Protein AF-A0A1M5P6B9-F1 (afdb_monomer)

Sequence (124 aa):
MSRRSRQPEIENPTVPSPAGRRPGKPADDACQLCAIPQALTFHHLIPRRVHDRRWFRDRYSLAEMRSRGLWLCRGCHDFLHDHYDEPTLARRLDTLDRLRAEPAIARHIEWASRQRRLPAQAGA

Organism: NCBI:txid490188

Solvent-accessible surface area (backbone atoms only — not comparable to full-atom values): 7536 Å² total; per-residue (Å²): 136,80,88,79,80,79,77,82,80,83,74,76,80,81,71,81,68,61,88,38,49,60,73,80,78,62,94,72,36,42,13,75,77,42,62,52,48,26,58,64,44,82,44,56,29,38,41,78,92,48,60,84,40,64,78,44,54,78,72,42,53,74,34,52,41,54,25,40,55,46,47,25,28,62,72,62,46,49,50,50,65,76,75,40,54,67,69,54,34,41,72,71,36,56,43,72,66,44,40,56,66,35,67,73,48,35,55,47,31,61,57,52,53,70,54,92,64,78,62,53,74,84,78,129

Structure (mmCIF, N/CA/C/O backbone):
data_AF-A0A1M5P6B9-F1
#
_entry.id   AF-A0A1M5P6B9-F1
#
loop_
_atom_site.group_PDB
_atom_site.id
_atom_site.type_symbol
_atom_site.label_atom_id
_atom_site.label_alt_id
_atom_site.label_comp_id
_atom_site.label_asym_id
_atom_site.label_entity_id
_atom_site.label_seq_id
_atom_site.pdbx_PDB_ins_code
_atom_site.Cartn_x
_atom_site.Cartn_y
_atom_site.Cartn_z
_atom_site.occupancy
_atom_site.B_iso_or_equiv
_atom_site.auth_seq_id
_atom_site.auth_comp_id
_atom_site.auth_asym_id
_atom_site.auth_atom_id
_atom_site.pdbx_PDB_model_num
ATOM 1 N N . MET A 1 1 ? -40.476 30.531 0.118 1.00 41.78 1 MET A N 1
ATOM 2 C CA . MET A 1 1 ? -40.258 29.071 0.194 1.00 41.78 1 MET A CA 1
ATOM 3 C C . MET A 1 1 ? -38.890 28.751 -0.399 1.00 41.78 1 MET A C 1
ATOM 5 O O . MET A 1 1 ? -38.548 29.315 -1.426 1.00 41.78 1 MET A O 1
ATOM 9 N N . SER A 1 2 ? -38.116 27.921 0.307 1.00 46.53 2 SER A N 1
ATOM 10 C CA . SER A 1 2 ? -36.825 27.306 -0.053 1.00 46.53 2 SER A CA 1
ATOM 11 C C . SER A 1 2 ? -35.652 28.201 -0.473 1.00 46.53 2 SER A C 1
ATOM 13 O O . SER A 1 2 ? -35.309 28.324 -1.646 1.00 46.53 2 SER A O 1
ATOM 15 N N . ARG A 1 3 ? -34.926 28.701 0.538 1.00 53.66 3 ARG 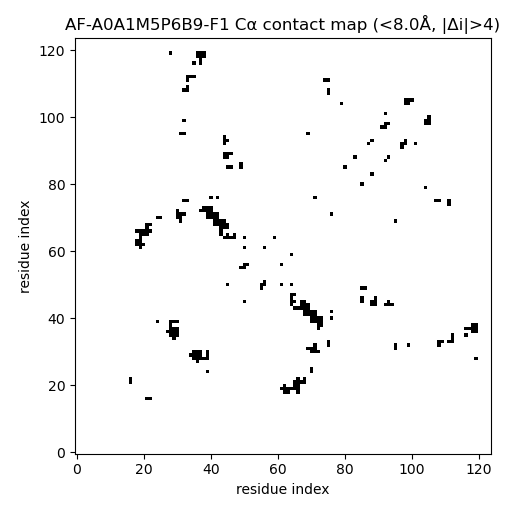A N 1
ATOM 16 C CA . ARG A 1 3 ? -33.492 29.006 0.417 1.00 53.66 3 ARG A CA 1
ATOM 17 C C . ARG A 1 3 ? -32.766 27.679 0.162 1.00 53.66 3 ARG A C 1
ATOM 19 O O . ARG A 1 3 ? -32.608 26.882 1.081 1.00 53.66 3 ARG A O 1
ATOM 26 N N . ARG A 1 4 ? -32.389 27.400 -1.088 1.00 53.50 4 ARG A N 1
ATOM 27 C CA . ARG A 1 4 ? -31.542 26.245 -1.422 1.00 53.50 4 ARG A CA 1
ATOM 28 C C . ARG A 1 4 ? -30.132 26.546 -0.919 1.00 53.50 4 ARG A C 1
ATOM 30 O O . ARG A 1 4 ? -29.391 27.292 -1.552 1.00 53.50 4 ARG A O 1
ATOM 37 N N . SER A 1 5 ? -29.799 26.002 0.245 1.00 50.69 5 SER A N 1
ATOM 38 C CA . SER A 1 5 ? -28.444 25.981 0.784 1.00 50.69 5 SER A CA 1
ATOM 39 C C . SER A 1 5 ? -27.524 25.289 -0.224 1.00 50.69 5 SER A C 1
ATOM 41 O O . SER A 1 5 ? -27.637 24.084 -0.440 1.00 50.69 5 SER A O 1
ATOM 43 N N . ARG A 1 6 ? -26.650 26.052 -0.8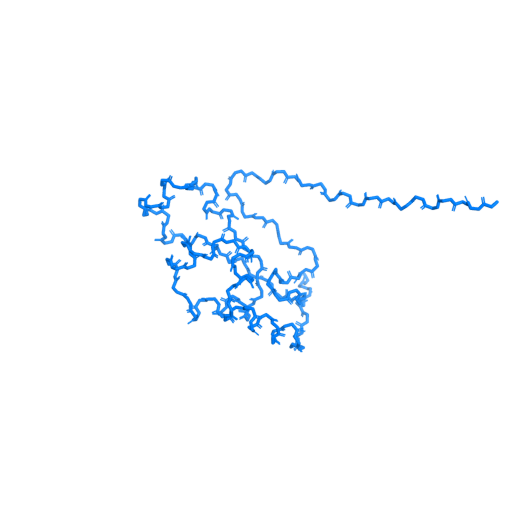89 1.00 55.91 6 ARG A N 1
ATOM 44 C CA . ARG A 1 6 ? -25.537 25.488 -1.661 1.00 55.91 6 ARG A CA 1
ATOM 45 C C . ARG A 1 6 ? -24.488 25.027 -0.658 1.00 55.91 6 ARG A C 1
ATOM 47 O O . ARG A 1 6 ? -23.947 25.852 0.073 1.00 55.91 6 ARG A O 1
ATOM 54 N N . GLN A 1 7 ? -24.243 23.725 -0.592 1.00 48.94 7 GLN A N 1
ATOM 55 C CA . GLN A 1 7 ? -23.053 23.213 0.077 1.00 48.94 7 GLN A CA 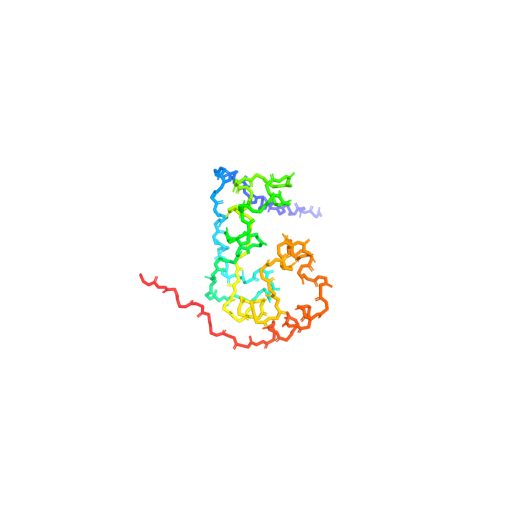1
ATOM 56 C C . GLN A 1 7 ? -21.832 23.571 -0.784 1.00 48.94 7 GLN A C 1
ATOM 58 O O . GLN A 1 7 ? -21.919 23.434 -2.005 1.00 48.94 7 GLN A O 1
ATOM 63 N N . PRO A 1 8 ? -20.725 24.053 -0.202 1.00 45.00 8 PRO A N 1
ATOM 64 C CA . PRO A 1 8 ? -19.481 24.200 -0.938 1.00 45.00 8 PRO A CA 1
ATOM 65 C C . PRO A 1 8 ? -18.855 22.817 -1.142 1.00 45.00 8 PRO A C 1
ATOM 67 O O . PRO A 1 8 ? -18.629 22.076 -0.185 1.00 45.00 8 PRO A O 1
ATOM 70 N N . GLU A 1 9 ? -18.601 22.468 -2.399 1.00 49.75 9 GLU A N 1
ATOM 71 C CA . GLU A 1 9 ? -17.807 21.304 -2.780 1.00 49.75 9 GLU A CA 1
ATOM 72 C C . GLU A 1 9 ? -16.365 21.543 -2.321 1.00 49.75 9 GLU A C 1
ATOM 74 O O . GLU A 1 9 ? -15.675 22.434 -2.814 1.00 49.75 9 GLU A O 1
ATOM 79 N N . ILE A 1 10 ? -15.917 20.779 -1.324 1.00 49.97 10 ILE A N 1
ATOM 80 C CA 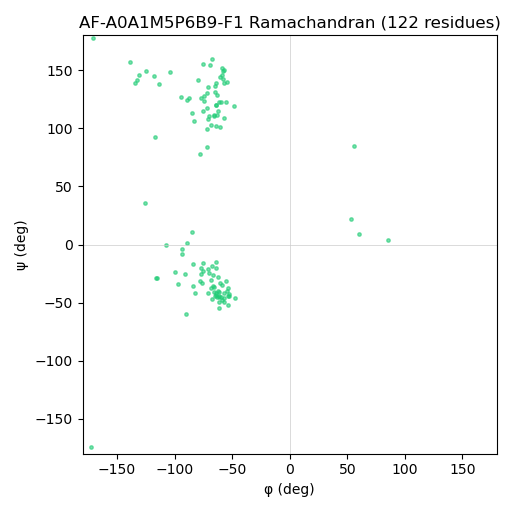. ILE A 1 10 ? -14.509 20.745 -0.931 1.00 49.97 10 ILE A CA 1
ATOM 81 C C . ILE A 1 10 ? -13.790 19.870 -1.964 1.00 49.97 10 ILE A C 1
ATOM 83 O O . ILE A 1 10 ? -13.528 18.691 -1.730 1.00 49.97 10 ILE A O 1
ATOM 87 N N . GLU A 1 11 ? -13.511 20.427 -3.141 1.00 48.00 11 GLU A N 1
ATOM 88 C CA . GLU A 1 11 ? -12.551 19.828 -4.064 1.00 48.00 11 GLU A CA 1
ATOM 89 C C . GLU A 1 11 ? -11.161 19.949 -3.433 1.00 48.00 11 GLU A C 1
ATOM 91 O O . GLU A 1 11 ? -10.553 21.018 -3.405 1.00 48.00 11 GLU A O 1
ATOM 96 N N . ASN A 1 12 ? -10.666 18.843 -2.873 1.00 47.44 12 ASN A N 1
ATOM 97 C CA . ASN A 1 12 ? -9.277 18.740 -2.442 1.00 47.44 12 ASN A CA 1
ATOM 98 C C . ASN A 1 12 ? -8.375 18.904 -3.677 1.00 47.44 12 ASN A C 1
ATOM 100 O O . ASN A 1 12 ? -8.403 18.035 -4.557 1.00 47.44 12 ASN A O 1
ATOM 104 N N . PRO A 1 13 ? -7.562 19.973 -3.774 1.00 43.69 13 PRO A N 1
ATOM 105 C CA . PRO A 1 13 ? -6.712 20.184 -4.931 1.00 43.69 13 PRO A CA 1
ATOM 106 C C . PRO A 1 13 ? -5.664 19.071 -4.976 1.00 43.69 13 PRO A C 1
ATOM 108 O O . PRO A 1 13 ? -4.761 18.999 -4.140 1.00 43.69 13 PRO A O 1
ATOM 111 N N . THR A 1 14 ? -5.783 18.179 -5.960 1.00 48.22 14 THR A N 1
ATOM 112 C CA . THR A 1 14 ? -4.759 17.172 -6.252 1.00 48.22 14 THR A CA 1
ATOM 113 C C . THR A 1 14 ? -3.574 17.889 -6.884 1.00 48.22 14 THR A C 1
ATOM 115 O O . THR A 1 14 ? -3.454 17.992 -8.102 1.00 48.22 14 THR A O 1
ATOM 118 N N . VAL A 1 15 ? -2.701 18.442 -6.045 1.00 43.91 15 VAL A N 1
ATOM 119 C CA . VAL A 1 15 ? -1.394 18.938 -6.482 1.00 43.91 15 VAL A CA 1
ATOM 120 C C . VAL A 1 15 ? -0.632 17.747 -7.078 1.00 43.91 15 VAL A C 1
ATOM 122 O O . VAL A 1 15 ? -0.459 16.742 -6.377 1.00 43.91 15 VAL A O 1
ATOM 125 N N . PRO A 1 16 ? -0.180 17.799 -8.346 1.00 48.22 16 PRO A N 1
ATOM 126 C CA . PRO A 1 16 ? 0.587 16.706 -8.923 1.00 48.22 16 PRO A CA 1
ATOM 127 C C . PRO A 1 16 ? 1.897 16.569 -8.142 1.00 48.22 16 PRO A C 1
ATOM 129 O O . PRO A 1 16 ? 2.758 17.449 -8.170 1.00 48.22 16 PRO A O 1
ATOM 132 N N . SER A 1 17 ? 2.036 15.469 -7.397 1.00 51.00 17 SER A N 1
ATOM 133 C CA . SER A 1 17 ? 3.293 15.141 -6.721 1.00 51.00 17 SER A CA 1
ATOM 134 C C . SER A 1 17 ? 4.422 15.065 -7.753 1.00 51.00 17 SER A C 1
ATOM 136 O O . SER A 1 17 ? 4.219 14.492 -8.827 1.00 51.00 17 SER A O 1
ATOM 1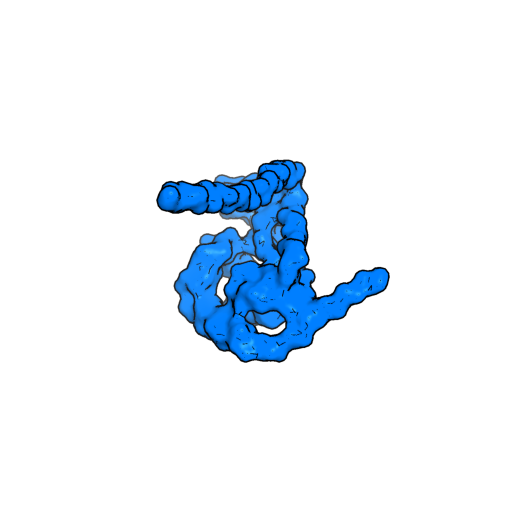38 N N . PRO A 1 18 ? 5.624 15.594 -7.452 1.00 57.66 18 PRO A N 1
ATOM 139 C CA . PRO A 1 18 ? 6.754 15.499 -8.366 1.00 57.66 18 PRO A CA 1
ATOM 140 C C . PRO A 1 18 ? 7.051 14.029 -8.678 1.00 57.66 18 PRO A C 1
ATOM 142 O O . PRO A 1 18 ? 6.936 13.162 -7.803 1.00 57.66 18 PRO A O 1
ATOM 145 N N . ALA A 1 19 ? 7.428 13.758 -9.929 1.00 65.69 19 ALA A N 1
ATOM 146 C CA . ALA A 1 19 ? 7.606 12.410 -10.455 1.00 65.69 19 ALA A CA 1
ATOM 147 C C . ALA A 1 19 ? 8.454 11.535 -9.512 1.00 65.69 19 ALA A C 1
ATOM 149 O O . ALA A 1 19 ? 9.610 11.832 -9.216 1.00 65.69 19 ALA A O 1
ATOM 150 N N . GLY A 1 20 ? 7.862 10.442 -9.024 1.00 69.94 20 GLY A N 1
ATOM 151 C CA . GLY A 1 20 ? 8.548 9.456 -8.188 1.00 69.94 20 GLY A CA 1
ATOM 152 C C . GLY A 1 20 ? 8.604 9.753 -6.689 1.00 69.94 20 GLY A C 1
ATOM 153 O O . GLY A 1 20 ? 9.202 8.960 -5.957 1.00 69.94 20 GLY A O 1
ATOM 154 N N . ARG A 1 21 ? 7.978 10.834 -6.200 1.00 82.62 21 ARG A N 1
ATOM 155 C CA . ARG A 1 21 ? 7.751 11.024 -4.758 1.00 82.62 21 ARG A CA 1
ATOM 156 C C . ARG A 1 21 ? 6.546 10.194 -4.306 1.00 82.62 21 ARG A C 1
ATOM 158 O O . ARG A 1 21 ? 5.551 10.092 -5.016 1.00 82.62 21 ARG A O 1
ATOM 165 N N . ARG A 1 22 ? 6.639 9.604 -3.111 1.00 88.00 22 ARG A N 1
ATOM 166 C CA . ARG A 1 22 ? 5.500 8.946 -2.452 1.00 88.00 22 ARG A CA 1
ATOM 167 C C . ARG A 1 22 ? 4.378 9.966 -2.205 1.00 88.00 22 ARG A C 1
ATOM 169 O O . ARG A 1 22 ? 4.703 11.108 -1.870 1.00 88.00 22 ARG A O 1
ATOM 176 N N . PRO A 1 23 ? 3.099 9.577 -2.324 1.00 88.44 23 PRO A N 1
ATOM 177 C CA . PRO A 1 23 ? 1.988 10.445 -1.951 1.00 88.44 23 PRO A CA 1
ATOM 178 C C . PRO A 1 23 ? 2.091 10.857 -0.477 1.00 88.44 23 PRO A C 1
ATOM 180 O O . PRO A 1 23 ? 2.603 10.099 0.353 1.00 88.44 23 PRO A O 1
ATOM 183 N N . GLY A 1 24 ? 1.595 12.052 -0.152 1.00 91.62 24 GLY A N 1
ATOM 184 C CA . GLY A 1 24 ? 1.494 12.520 1.231 1.00 91.62 24 GLY A CA 1
ATOM 185 C C . GLY A 1 24 ? 0.665 11.564 2.093 1.00 91.62 24 GLY A C 1
ATOM 186 O O . GLY A 1 24 ? -0.213 10.867 1.581 1.00 91.62 24 GLY A O 1
ATOM 187 N N . LYS A 1 25 ? 0.972 11.502 3.392 1.00 93.31 25 LYS A N 1
ATOM 188 C CA . LYS A 1 25 ? 0.175 10.736 4.360 1.00 93.31 25 LYS A CA 1
ATOM 189 C C . LYS A 1 25 ? -1.237 11.352 4.454 1.00 93.31 25 LYS A C 1
ATOM 191 O O . LYS A 1 25 ? -1.324 12.581 4.451 1.00 93.31 25 LYS A O 1
ATOM 196 N N . PRO A 1 26 ? -2.318 10.548 4.521 1.00 93.38 26 PRO A N 1
ATOM 197 C CA . PRO A 1 26 ? -3.672 11.049 4.755 1.00 93.38 26 PRO A CA 1
ATOM 198 C C . PRO A 1 26 ? -3.748 11.894 6.030 1.00 93.38 26 PRO A C 1
ATOM 200 O O . PRO A 1 26 ? -3.131 11.539 7.031 1.00 93.38 26 PRO A O 1
ATOM 203 N N . ALA A 1 27 ? -4.499 12.996 5.996 1.00 92.06 27 ALA A N 1
ATOM 204 C CA . ALA A 1 27 ? -4.608 13.927 7.124 1.00 92.06 27 ALA A CA 1
ATOM 205 C C . ALA A 1 27 ? -5.394 13.356 8.319 1.00 92.06 27 ALA A C 1
ATOM 207 O O . ALA A 1 27 ? -5.209 13.797 9.448 1.00 92.06 27 ALA A O 1
ATOM 208 N N . ASP A 1 28 ? -6.270 12.386 8.066 1.00 92.00 28 ASP A N 1
ATOM 209 C CA . ASP A 1 28 ? -7.087 11.690 9.063 1.00 92.00 28 ASP A CA 1
ATOM 210 C C . ASP A 1 28 ? -6.395 10.452 9.650 1.00 92.00 28 ASP A C 1
ATOM 212 O O . ASP A 1 28 ? -6.986 9.737 10.459 1.00 92.00 28 ASP A O 1
ATOM 216 N N . ASP A 1 29 ? -5.158 10.171 9.225 1.00 94.12 29 ASP A N 1
ATOM 217 C CA . ASP A 1 29 ? -4.407 8.975 9.595 1.00 94.12 29 ASP A CA 1
ATOM 218 C C . ASP A 1 29 ? -5.161 7.655 9.332 1.00 94.12 29 ASP A C 1
ATOM 220 O O . ASP A 1 29 ? -4.820 6.607 9.894 1.00 94.12 29 ASP A O 1
ATOM 224 N N . ALA A 1 30 ? -6.155 7.662 8.437 1.00 94.62 30 ALA A N 1
ATOM 225 C CA . ALA A 1 30 ? -6.933 6.480 8.106 1.00 94.62 30 ALA A CA 1
ATOM 226 C C . ALA A 1 30 ? -6.131 5.512 7.226 1.00 94.62 30 ALA A C 1
ATOM 228 O O . ALA A 1 30 ? -5.597 5.857 6.168 1.00 94.62 30 ALA A O 1
ATOM 229 N N . CYS A 1 31 ? -6.070 4.247 7.648 1.00 96.31 31 CYS A N 1
ATOM 230 C CA . CYS A 1 31 ? -5.478 3.181 6.843 1.00 96.31 31 CYS A CA 1
ATOM 231 C C . CYS A 1 31 ? -6.268 2.991 5.541 1.00 96.31 31 CYS A C 1
ATOM 233 O O . CYS A 1 31 ? -7.472 2.746 5.579 1.00 96.31 31 CYS A O 1
ATOM 235 N N . GLN A 1 32 ? -5.600 2.992 4.385 1.00 97.12 32 GLN A N 1
ATOM 236 C CA . GLN A 1 32 ? -6.295 2.884 3.094 1.00 97.12 32 GLN A CA 1
ATOM 237 C C . GLN A 1 32 ? -6.974 1.516 2.858 1.00 97.12 32 GLN A C 1
ATOM 239 O O . GLN A 1 32 ? -7.878 1.422 2.023 1.00 97.12 32 GLN A O 1
ATOM 244 N N . LEU A 1 33 ? -6.592 0.468 3.604 1.00 96.81 33 LEU A N 1
ATOM 245 C CA . LEU A 1 33 ? -7.258 -0.842 3.563 1.00 96.81 33 LEU A CA 1
ATOM 246 C C . LEU A 1 33 ? -8.407 -0.957 4.569 1.00 96.81 33 LEU A C 1
ATOM 248 O O . LEU A 1 33 ? -9.536 -1.190 4.153 1.00 96.81 33 LEU A O 1
ATOM 252 N N . CYS A 1 34 ? -8.141 -0.795 5.869 1.00 96.25 34 CYS A N 1
ATOM 253 C CA . CYS A 1 34 ? -9.151 -1.027 6.911 1.00 96.25 34 CYS A CA 1
ATOM 254 C C . CYS A 1 34 ? -9.933 0.217 7.353 1.00 96.25 34 CYS A C 1
ATOM 256 O O . CYS A 1 34 ? -10.825 0.087 8.184 1.00 96.25 34 CYS A O 1
ATOM 258 N N . ALA A 1 35 ? -9.600 1.398 6.826 1.00 94.88 35 ALA A N 1
ATOM 259 C CA . ALA A 1 35 ? -10.218 2.693 7.129 1.00 94.88 35 ALA A CA 1
ATOM 260 C C . ALA A 1 35 ? -10.139 3.150 8.600 1.00 94.88 35 ALA A C 1
ATOM 262 O O . ALA A 1 35 ? -10.749 4.150 8.960 1.00 94.88 35 ALA A O 1
ATOM 263 N N . ILE A 1 36 ? -9.370 2.463 9.453 1.00 93.69 36 ILE A N 1
ATOM 264 C CA . ILE A 1 36 ? -9.222 2.832 10.867 1.00 93.69 36 ILE A CA 1
ATOM 265 C C . ILE A 1 36 ? -8.064 3.823 11.054 1.00 93.69 36 ILE A C 1
ATOM 267 O O . ILE A 1 36 ? -6.933 3.466 10.684 1.00 93.69 36 ILE A O 1
ATOM 271 N N . PRO A 1 37 ? -8.316 5.005 11.659 1.00 93.25 37 PRO A N 1
ATOM 272 C CA . PRO A 1 37 ? -7.289 5.983 12.017 1.00 93.25 37 PRO A CA 1
ATOM 273 C C . PRO A 1 37 ? -6.265 5.432 13.009 1.00 93.25 37 PRO A C 1
ATOM 275 O O . PRO A 1 37 ? -6.637 4.974 14.090 1.00 93.25 37 PRO A O 1
ATOM 278 N N . GLN A 1 38 ? -4.980 5.452 12.646 1.00 92.19 38 GLN A N 1
ATOM 279 C CA . GLN A 1 38 ? -3.865 4.994 13.492 1.00 92.19 38 GLN A CA 1
ATOM 280 C C . GLN A 1 38 ? -2.501 5.311 12.858 1.00 92.19 38 GLN A C 1
ATOM 282 O O . GLN A 1 38 ? -2.406 5.917 11.798 1.00 92.19 38 GLN A O 1
ATOM 287 N N . ALA A 1 39 ? -1.409 4.848 13.474 1.00 93.81 39 ALA A N 1
ATOM 288 C CA . ALA A 1 39 ? -0.073 5.048 12.924 1.00 93.81 39 ALA A CA 1
ATOM 289 C C . ALA A 1 39 ? 0.073 4.314 11.579 1.00 93.81 39 ALA A C 1
ATOM 291 O O . ALA A 1 39 ? -0.080 3.089 11.504 1.00 93.81 39 ALA A O 1
ATOM 292 N N . LEU A 1 40 ? 0.371 5.073 10.521 1.00 95.62 40 LEU A N 1
ATOM 293 C CA . LEU A 1 40 ? 0.521 4.556 9.163 1.00 95.62 40 LEU A CA 1
ATOM 294 C C . LEU A 1 40 ? 1.987 4.456 8.756 1.00 95.62 40 LEU A C 1
ATOM 296 O O . LEU A 1 40 ? 2.827 5.276 9.120 1.00 95.62 40 LEU A O 1
ATOM 300 N N . THR A 1 41 ? 2.256 3.473 7.914 1.00 96.62 41 THR A N 1
ATOM 301 C CA . THR A 1 41 ? 3.523 3.242 7.229 1.00 96.62 41 THR A CA 1
ATOM 302 C C . THR A 1 41 ? 3.257 3.170 5.731 1.00 96.62 41 THR A C 1
ATOM 304 O O . THR A 1 41 ? 2.177 2.761 5.303 1.00 96.62 41 THR A O 1
ATOM 307 N N . PHE A 1 42 ? 4.228 3.581 4.919 1.00 96.88 42 PHE A N 1
ATOM 308 C CA . PHE A 1 42 ? 4.080 3.519 3.470 1.00 96.88 42 PHE A CA 1
ATOM 309 C C . PHE A 1 42 ? 4.472 2.135 2.939 1.00 96.88 42 PHE A C 1
ATOM 311 O O . PHE A 1 42 ? 5.648 1.763 2.967 1.00 96.88 42 PHE A O 1
ATOM 318 N N . HIS A 1 43 ? 3.494 1.399 2.423 1.00 96.56 43 HIS A N 1
ATOM 319 C CA . HIS A 1 43 ? 3.665 0.114 1.756 1.00 96.56 43 HIS A CA 1
ATOM 320 C C . HIS A 1 43 ? 3.781 0.323 0.240 1.00 96.56 43 HIS A C 1
ATOM 322 O O . HIS A 1 43 ? 2.928 0.971 -0.365 1.00 96.56 43 HIS A O 1
ATOM 328 N N . HIS A 1 44 ? 4.830 -0.212 -0.390 1.00 95.62 44 HIS A N 1
ATOM 329 C CA . HIS A 1 44 ? 5.005 -0.094 -1.843 1.00 95.62 44 HIS A CA 1
ATOM 330 C C . HIS A 1 44 ? 4.275 -1.245 -2.523 1.00 95.62 44 HIS A C 1
ATOM 332 O O . HIS A 1 44 ? 4.577 -2.400 -2.241 1.00 95.62 44 HIS A O 1
ATOM 338 N N . LEU A 1 45 ? 3.389 -0.935 -3.468 1.00 96.06 45 LEU A N 1
ATOM 339 C CA . LEU A 1 45 ? 2.698 -1.970 -4.243 1.00 96.06 45 LEU A CA 1
ATOM 340 C C . LEU A 1 45 ? 3.614 -2.590 -5.304 1.00 96.06 45 LEU A C 1
ATOM 342 O O . LEU A 1 45 ? 3.397 -3.720 -5.718 1.00 96.06 45 LEU A O 1
ATOM 346 N N . ILE A 1 46 ? 4.666 -1.873 -5.713 1.00 95.19 46 ILE A N 1
ATOM 347 C CA . ILE A 1 46 ? 5.756 -2.409 -6.534 1.00 95.19 46 ILE A CA 1
ATOM 348 C C . ILE A 1 46 ? 7.052 -2.312 -5.711 1.00 95.19 46 ILE A C 1
ATOM 350 O O . ILE A 1 46 ? 7.709 -1.264 -5.715 1.00 95.19 46 ILE A O 1
ATOM 354 N N . PRO A 1 47 ? 7.427 -3.366 -4.959 1.00 92.94 47 PRO A N 1
ATOM 355 C CA . PRO A 1 47 ? 8.588 -3.343 -4.076 1.00 92.94 47 PRO A CA 1
ATOM 356 C C . PRO A 1 47 ? 9.890 -3.046 -4.820 1.00 92.94 47 PRO A C 1
ATOM 358 O O . PRO A 1 47 ? 10.105 -3.487 -5.947 1.00 92.94 47 PRO A O 1
ATOM 361 N N . ARG A 1 48 ? 10.813 -2.330 -4.169 1.00 92.00 48 ARG A N 1
ATOM 362 C CA . ARG A 1 48 ? 12.095 -1.923 -4.781 1.00 92.00 48 ARG A CA 1
ATOM 363 C C . ARG A 1 48 ? 12.904 -3.101 -5.323 1.00 92.00 48 ARG A C 1
ATOM 365 O O . ARG A 1 48 ? 13.580 -2.959 -6.336 1.00 92.00 48 ARG A O 1
ATOM 372 N N . ARG A 1 49 ? 12.787 -4.269 -4.686 1.00 92.81 49 ARG A N 1
ATOM 373 C CA . ARG A 1 49 ? 13.478 -5.509 -5.066 1.00 92.81 49 ARG A CA 1
ATOM 374 C C . ARG A 1 49 ? 13.065 -6.059 -6.435 1.00 92.81 49 ARG A C 1
ATOM 376 O O . ARG A 1 49 ? 13.741 -6.937 -6.960 1.00 92.81 49 ARG A O 1
ATOM 383 N N . VAL A 1 50 ? 11.951 -5.592 -7.002 1.00 92.81 50 VAL A N 1
ATOM 384 C CA . VAL A 1 50 ? 11.484 -6.032 -8.325 1.00 92.81 50 VAL A CA 1
ATOM 385 C C . VAL A 1 50 ? 11.670 -4.978 -9.422 1.00 92.81 50 VAL A C 1
ATOM 387 O O . VAL A 1 50 ? 11.342 -5.257 -10.573 1.00 92.81 50 VAL A O 1
ATOM 390 N N . HIS A 1 51 ? 12.214 -3.794 -9.105 1.00 93.62 51 HIS A N 1
ATOM 391 C CA . HIS A 1 51 ? 12.348 -2.671 -10.053 1.00 93.62 51 HIS A CA 1
ATOM 392 C C . HIS A 1 51 ? 13.324 -2.955 -11.204 1.00 93.62 51 HIS A C 1
ATOM 394 O O . HIS A 1 51 ? 13.197 -2.377 -12.280 1.00 93.62 51 HIS A O 1
ATOM 400 N N . ASP A 1 52 ? 14.301 -3.835 -10.996 1.00 93.38 52 ASP A N 1
ATOM 401 C CA . ASP A 1 52 ? 15.301 -4.228 -11.993 1.00 93.38 52 ASP A CA 1
ATOM 402 C C . ASP A 1 52 ? 14.812 -5.334 -12.943 1.00 93.38 52 ASP A C 1
ATOM 404 O O . ASP A 1 52 ? 15.375 -5.538 -14.022 1.00 93.38 52 ASP A O 1
ATOM 408 N N . ARG A 1 53 ? 13.736 -6.037 -12.582 1.00 94.81 53 ARG A N 1
ATOM 409 C CA . ARG A 1 53 ? 13.201 -7.146 -13.368 1.00 94.81 53 ARG A CA 1
ATOM 410 C C . ARG A 1 53 ? 12.526 -6.621 -14.634 1.00 94.81 53 ARG A C 1
ATOM 412 O O . ARG A 1 53 ? 11.629 -5.778 -14.579 1.00 94.81 53 ARG A O 1
ATOM 419 N N . ARG A 1 54 ? 12.883 -7.211 -15.783 1.00 96.12 54 ARG A N 1
ATOM 420 C CA . ARG A 1 54 ? 12.388 -6.820 -17.119 1.00 96.12 54 ARG A CA 1
ATOM 421 C C . ARG A 1 54 ? 10.868 -6.643 -17.182 1.00 96.12 54 ARG A C 1
ATOM 423 O O . ARG A 1 54 ? 10.402 -5.622 -17.661 1.00 96.12 54 ARG A O 1
ATOM 430 N N . TRP A 1 55 ? 10.106 -7.588 -16.627 1.00 95.75 55 TRP A N 1
ATOM 431 C CA . TRP A 1 55 ? 8.637 -7.539 -16.645 1.00 95.75 55 TRP A CA 1
ATOM 432 C C . TRP A 1 55 ? 8.061 -6.224 -16.094 1.00 95.75 55 TRP A C 1
ATOM 434 O O . TRP A 1 55 ? 7.069 -5.744 -16.641 1.00 95.75 55 TRP A O 1
ATOM 444 N N . PHE A 1 56 ? 8.677 -5.661 -15.043 1.00 95.56 56 PHE A N 1
ATOM 445 C CA . PHE A 1 56 ? 8.242 -4.414 -14.410 1.00 95.56 56 PHE A CA 1
ATOM 446 C C . PHE A 1 56 ? 8.756 -3.187 -15.162 1.00 95.56 56 PHE A C 1
ATOM 448 O O . PHE A 1 56 ? 7.978 -2.267 -15.391 1.00 95.56 56 PHE A O 1
ATOM 455 N N . ARG A 1 57 ? 10.017 -3.194 -15.618 1.00 95.62 57 ARG A N 1
ATOM 456 C CA . ARG A 1 57 ? 10.577 -2.095 -16.431 1.00 95.62 57 ARG A CA 1
ATOM 457 C C . ARG A 1 57 ? 9.825 -1.883 -17.747 1.00 95.62 57 ARG A C 1
ATOM 459 O O . ARG A 1 57 ? 9.707 -0.751 -18.191 1.00 95.62 57 ARG A O 1
ATOM 466 N N . ASP A 1 58 ? 9.298 -2.958 -18.331 1.00 96.25 58 ASP A N 1
ATOM 467 C CA . ASP A 1 58 ? 8.513 -2.901 -19.570 1.00 96.25 58 ASP A CA 1
ATOM 468 C C . ASP A 1 58 ? 7.084 -2.355 -19.347 1.00 96.25 58 ASP A C 1
ATOM 470 O O . ASP A 1 58 ? 6.400 -2.028 -20.313 1.00 96.25 58 ASP A O 1
ATOM 474 N N . ARG A 1 59 ? 6.598 -2.302 -18.097 1.00 95.25 59 ARG A N 1
ATOM 475 C CA . ARG A 1 59 ? 5.200 -1.960 -17.757 1.00 95.25 59 ARG A CA 1
ATOM 476 C C . ARG A 1 59 ? 5.040 -0.668 -16.977 1.00 95.25 59 ARG A C 1
ATOM 478 O O . ARG A 1 59 ? 3.991 -0.045 -17.072 1.00 95.25 59 ARG A O 1
ATOM 485 N N . TYR A 1 60 ? 6.047 -0.293 -16.201 1.00 94.38 60 TYR A N 1
ATOM 486 C CA . TYR A 1 60 ? 5.977 0.832 -15.284 1.00 94.38 60 TYR A CA 1
ATOM 487 C C . TYR A 1 60 ? 7.212 1.703 -15.431 1.00 94.38 60 TYR A C 1
ATOM 489 O O . TYR A 1 60 ? 8.341 1.215 -15.541 1.00 94.38 60 TYR A O 1
ATOM 497 N N . SER A 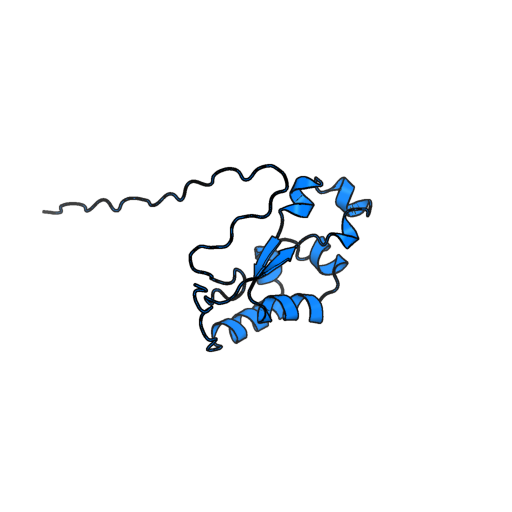1 61 ? 7.012 3.015 -15.341 1.00 94.62 61 SER A N 1
ATOM 498 C CA . SER A 1 61 ? 8.142 3.928 -15.185 1.00 94.62 61 SER A CA 1
ATOM 499 C C . SER A 1 61 ? 8.776 3.766 -13.798 1.00 94.62 61 SER A C 1
ATOM 501 O O . SER A 1 61 ? 8.114 3.406 -12.824 1.00 94.62 61 SER A O 1
ATOM 503 N N . LEU A 1 62 ? 10.063 4.097 -13.659 1.00 91.88 62 LEU A N 1
ATOM 504 C CA . LEU A 1 62 ? 10.721 4.099 -12.345 1.00 91.88 62 LEU A CA 1
ATOM 505 C C . LEU A 1 62 ? 10.036 5.054 -11.353 1.00 91.88 62 LEU A C 1
ATOM 507 O O . LEU A 1 62 ? 9.978 4.769 -10.158 1.00 91.88 62 LEU A O 1
ATOM 511 N N . ALA A 1 63 ? 9.519 6.182 -11.847 1.00 92.81 63 ALA A N 1
ATOM 512 C CA . ALA A 1 63 ? 8.752 7.125 -11.043 1.00 92.81 63 ALA A CA 1
ATOM 513 C C . ALA A 1 63 ? 7.485 6.462 -10.485 1.00 92.81 63 ALA A C 1
ATOM 515 O O . ALA A 1 63 ? 7.264 6.488 -9.277 1.00 92.81 63 ALA A O 1
ATOM 516 N N . GLU A 1 64 ? 6.711 5.800 -11.341 1.00 92.56 64 GLU A N 1
ATOM 517 C CA . GLU A 1 64 ? 5.496 5.083 -10.958 1.00 92.56 64 GLU A CA 1
ATOM 518 C C . GLU A 1 64 ? 5.779 3.951 -9.966 1.00 92.56 64 GLU A C 1
ATOM 520 O O . GLU A 1 64 ? 5.123 3.867 -8.933 1.00 92.56 64 GLU A O 1
ATOM 525 N N . MET A 1 65 ? 6.814 3.138 -10.197 1.00 94.12 65 MET A N 1
ATOM 526 C CA . MET A 1 65 ? 7.184 2.064 -9.265 1.00 94.12 65 MET A CA 1
ATOM 527 C C . MET A 1 65 ? 7.595 2.578 -7.876 1.00 94.12 65 MET A C 1
ATOM 529 O O . MET A 1 65 ? 7.467 1.866 -6.882 1.00 94.12 65 MET A O 1
ATOM 533 N N . ARG A 1 66 ? 8.117 3.806 -7.785 1.00 92.88 66 ARG A N 1
ATOM 534 C CA . ARG A 1 66 ? 8.532 4.425 -6.515 1.00 92.88 66 ARG A CA 1
ATOM 535 C C . ARG A 1 66 ? 7.384 5.094 -5.771 1.00 92.88 66 ARG A C 1
ATOM 537 O O . ARG A 1 66 ? 7.398 5.091 -4.539 1.00 92.88 66 ARG A O 1
ATOM 544 N N . SER A 1 67 ? 6.442 5.693 -6.496 1.00 92.88 67 SER A N 1
ATOM 545 C CA . SER A 1 67 ? 5.325 6.435 -5.910 1.00 92.88 67 SER A CA 1
ATOM 546 C C . SER A 1 67 ? 4.095 5.566 -5.660 1.00 92.88 67 SER A C 1
ATOM 548 O O . SER A 1 67 ? 3.314 5.884 -4.765 1.00 92.88 67 SER A O 1
ATOM 550 N N . ARG A 1 68 ? 3.923 4.463 -6.399 1.00 94.31 68 ARG A N 1
ATOM 551 C CA . ARG A 1 68 ? 2.778 3.564 -6.252 1.00 94.31 68 ARG A CA 1
ATOM 552 C C . ARG A 1 68 ? 2.861 2.785 -4.940 1.00 94.31 68 ARG A C 1
ATOM 554 O O . ARG A 1 68 ? 3.656 1.859 -4.766 1.00 94.31 68 ARG A O 1
ATOM 561 N N . GLY A 1 69 ? 1.996 3.160 -4.013 1.00 96.12 69 GLY A N 1
ATOM 562 C CA . GLY A 1 69 ? 1.927 2.575 -2.688 1.00 96.12 69 GLY A CA 1
ATOM 563 C C . GLY A 1 69 ? 0.708 3.057 -1.925 1.00 96.12 69 GLY A C 1
ATOM 564 O O . GLY A 1 69 ? -0.064 3.877 -2.422 1.00 96.12 69 GLY A O 1
ATOM 565 N N . LEU A 1 70 ? 0.555 2.532 -0.716 1.00 97.19 70 LEU A N 1
ATOM 566 C CA . LEU A 1 70 ? -0.542 2.842 0.187 1.00 97.19 70 LEU A CA 1
ATOM 567 C C . LEU A 1 70 ? -0.004 3.171 1.575 1.00 97.19 70 LEU A C 1
ATOM 569 O O . LEU A 1 70 ? 0.968 2.580 2.043 1.00 97.19 70 LEU A O 1
ATOM 573 N N . TRP A 1 71 ? -0.681 4.080 2.259 1.00 97.75 71 TRP A N 1
ATOM 574 C CA . TRP A 1 71 ? -0.519 4.316 3.680 1.00 97.75 71 TRP A CA 1
ATOM 575 C C . TRP A 1 71 ? -1.365 3.310 4.454 1.00 97.75 71 TRP A C 1
ATOM 577 O O . TRP A 1 71 ? -2.596 3.377 4.479 1.00 97.75 71 TRP A O 1
ATOM 587 N N . LEU A 1 72 ? -0.679 2.343 5.057 1.00 97.31 72 LEU A N 1
ATOM 588 C CA . LEU A 1 72 ? -1.282 1.225 5.766 1.00 97.31 72 LEU A CA 1
ATOM 589 C C . LEU A 1 72 ? -0.887 1.254 7.232 1.00 97.31 72 LEU A C 1
ATOM 591 O O . LEU A 1 72 ? 0.247 1.584 7.585 1.00 97.31 72 LEU A O 1
ATOM 595 N N . CYS A 1 73 ? -1.807 0.846 8.094 1.00 96.31 73 CYS A N 1
ATOM 596 C CA . CYS A 1 73 ? -1.441 0.544 9.463 1.00 96.31 73 CYS A CA 1
ATOM 597 C C . CYS A 1 73 ? -0.543 -0.688 9.531 1.00 96.31 73 CYS A C 1
ATOM 599 O O . CYS A 1 73 ? -0.566 -1.530 8.632 1.00 96.31 73 CYS A O 1
ATOM 601 N N . ARG A 1 74 ? 0.192 -0.829 10.636 1.00 95.56 74 ARG A N 1
ATOM 602 C CA . ARG A 1 74 ? 1.084 -1.973 10.855 1.00 95.56 74 ARG A CA 1
ATOM 603 C C . ARG A 1 74 ? 0.375 -3.321 10.678 1.00 95.56 74 ARG A C 1
ATOM 605 O O . ARG A 1 74 ? 0.878 -4.167 9.965 1.00 95.56 74 ARG A O 1
ATOM 612 N N . GLY A 1 75 ? -0.831 -3.488 11.226 1.00 95.75 75 GLY A N 1
ATOM 613 C CA . GLY A 1 75 ? -1.567 -4.755 11.109 1.00 95.75 75 GLY A CA 1
ATOM 614 C C . GLY A 1 75 ? -1.922 -5.144 9.669 1.00 95.75 75 GLY A C 1
ATOM 615 O O . GLY A 1 75 ? -1.801 -6.310 9.311 1.00 95.75 75 GLY A O 1
ATOM 616 N N . CYS A 1 76 ? -2.330 -4.182 8.835 1.00 97.31 76 CYS A N 1
ATOM 617 C CA . CYS A 1 76 ? -2.594 -4.454 7.421 1.00 97.31 76 CYS A CA 1
ATOM 618 C C . CYS A 1 76 ? -1.298 -4.592 6.614 1.00 97.31 76 CYS A C 1
ATOM 620 O O . CYS A 1 76 ? -1.262 -5.367 5.667 1.00 97.31 76 CYS A O 1
ATOM 622 N N . HIS A 1 77 ? -0.246 -3.854 6.978 1.00 97.75 77 HIS A N 1
ATOM 623 C CA . HIS A 1 77 ? 1.073 -3.973 6.361 1.00 97.75 77 HIS A CA 1
ATOM 624 C C . HIS A 1 77 ? 1.636 -5.384 6.564 1.00 97.75 77 HIS A C 1
ATOM 626 O O . HIS A 1 77 ? 1.961 -6.055 5.587 1.00 97.75 77 HIS A O 1
ATOM 632 N N . ASP A 1 78 ? 1.704 -5.825 7.820 1.00 97.25 78 ASP A N 1
ATOM 633 C CA . ASP A 1 78 ? 2.236 -7.129 8.214 1.00 97.25 78 ASP A CA 1
ATOM 634 C C . ASP A 1 78 ? 1.421 -8.242 7.538 1.00 97.25 78 ASP A C 1
ATOM 636 O O . ASP A 1 78 ? 1.990 -9.101 6.874 1.00 97.25 78 ASP A O 1
ATOM 640 N N . PHE A 1 79 ? 0.083 -8.143 7.544 1.00 97.88 79 PHE A N 1
ATOM 641 C CA . PHE A 1 79 ? -0.783 -9.114 6.869 1.00 97.88 79 PHE A CA 1
ATOM 642 C C . PHE A 1 79 ? -0.423 -9.332 5.391 1.00 97.88 79 PHE A C 1
ATOM 644 O O . PHE A 1 79 ? -0.372 -10.480 4.949 1.00 97.88 79 PHE A O 1
ATOM 651 N N . LEU A 1 80 ? -0.161 -8.261 4.628 1.00 97.62 80 LEU A N 1
ATOM 652 C CA . LEU A 1 80 ? 0.209 -8.391 3.215 1.00 97.62 80 LEU A CA 1
ATOM 653 C C . LEU A 1 80 ? 1.535 -9.133 3.036 1.00 97.62 80 LEU A C 1
ATOM 655 O O . LEU A 1 80 ? 1.622 -9.992 2.163 1.00 97.62 80 LEU A O 1
ATOM 659 N N . HIS A 1 81 ? 2.541 -8.816 3.851 1.00 96.12 81 HIS A N 1
ATOM 660 C CA . HIS A 1 81 ? 3.863 -9.436 3.751 1.00 96.12 81 HIS A CA 1
ATOM 661 C C . HIS A 1 81 ? 3.920 -10.854 4.329 1.00 96.12 81 HIS A C 1
ATOM 663 O O . HIS A 1 81 ? 4.735 -11.652 3.873 1.00 96.12 81 HIS A O 1
ATOM 669 N N . ASP A 1 82 ? 3.038 -11.184 5.271 1.00 97.12 82 ASP A N 1
ATOM 670 C CA . ASP A 1 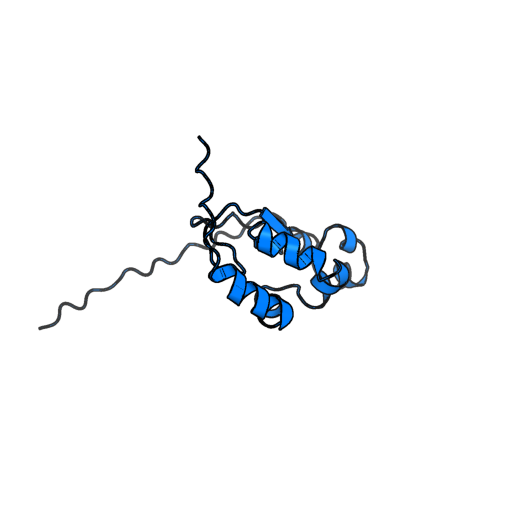82 ? 2.926 -12.529 5.838 1.00 97.12 82 ASP A CA 1
ATOM 671 C C . ASP A 1 82 ? 2.182 -13.493 4.898 1.00 97.12 82 ASP A C 1
ATOM 673 O O . ASP A 1 82 ? 2.460 -14.690 4.891 1.00 97.12 82 ASP A O 1
ATOM 677 N N . HIS A 1 83 ? 1.226 -12.990 4.105 1.00 96.88 83 HIS A N 1
ATOM 678 C CA . HIS A 1 83 ? 0.366 -13.826 3.253 1.00 96.88 83 HIS A CA 1
ATOM 679 C C . HIS A 1 83 ? 0.796 -13.875 1.785 1.00 96.88 83 HIS A C 1
ATOM 681 O O . HIS A 1 83 ? 0.454 -14.831 1.087 1.00 96.88 83 HIS A O 1
ATOM 687 N N . TYR A 1 84 ? 1.521 -12.866 1.297 1.00 96.50 84 TYR A N 1
ATOM 688 C CA . TYR A 1 84 ? 1.899 -12.763 -0.110 1.00 96.50 84 TYR A CA 1
ATOM 689 C C . TYR A 1 84 ? 3.369 -12.402 -0.268 1.00 96.50 84 TYR A C 1
ATOM 691 O O . TYR A 1 84 ? 3.899 -11.518 0.404 1.00 96.50 84 TYR A O 1
ATOM 699 N N . ASP A 1 85 ? 4.022 -13.037 -1.238 1.00 95.12 85 ASP A N 1
ATOM 700 C CA . ASP A 1 85 ? 5.366 -12.643 -1.627 1.00 95.12 85 ASP A CA 1
ATOM 701 C C . ASP A 1 85 ? 5.358 -11.350 -2.468 1.00 95.12 85 ASP A C 1
ATOM 703 O O . ASP A 1 85 ? 4.381 -10.988 -3.136 1.00 95.12 85 ASP A O 1
ATOM 707 N N . GLU A 1 86 ? 6.482 -10.628 -2.443 1.00 94.19 86 GLU A N 1
ATOM 708 C CA . GLU A 1 86 ? 6.636 -9.355 -3.160 1.00 94.19 86 GLU A CA 1
ATOM 709 C C . GLU A 1 86 ? 6.281 -9.448 -4.660 1.00 94.19 86 GLU A C 1
ATOM 711 O O . GLU A 1 86 ? 5.612 -8.542 -5.168 1.00 94.19 86 GLU A O 1
ATOM 716 N N . PRO A 1 87 ? 6.687 -10.500 -5.410 1.00 93.19 87 PRO A N 1
ATOM 717 C CA . PRO A 1 87 ? 6.325 -10.621 -6.817 1.00 93.19 87 PRO A CA 1
ATOM 718 C C . PRO A 1 87 ? 4.828 -10.843 -7.046 1.00 93.19 87 PRO A C 1
ATOM 720 O O . PRO A 1 87 ? 4.315 -10.336 -8.046 1.00 93.19 87 PRO A O 1
ATOM 723 N N . THR A 1 88 ? 4.128 -11.584 -6.178 1.00 94.50 88 THR A N 1
ATOM 724 C CA . THR A 1 88 ? 2.674 -11.772 -6.300 1.00 94.50 88 THR A CA 1
ATOM 725 C C . THR A 1 88 ? 1.943 -10.467 -6.051 1.00 94.50 88 THR A C 1
ATOM 727 O O . THR A 1 88 ? 1.115 -10.089 -6.886 1.00 94.50 88 THR A O 1
ATOM 730 N N . LEU A 1 89 ? 2.300 -9.742 -4.983 1.00 95.12 89 LEU A N 1
ATOM 731 C CA . LEU A 1 89 ? 1.732 -8.422 -4.700 1.00 95.12 89 LEU A CA 1
ATOM 732 C C . LEU A 1 89 ? 1.887 -7.498 -5.908 1.00 95.12 89 LEU A C 1
ATOM 734 O O . LEU A 1 89 ? 0.902 -7.002 -6.447 1.00 95.12 89 LEU A O 1
ATOM 738 N N . ALA A 1 90 ? 3.107 -7.376 -6.424 1.00 94.81 90 ALA A N 1
ATOM 739 C CA . ALA A 1 90 ? 3.405 -6.440 -7.499 1.00 94.81 90 ALA A CA 1
ATOM 740 C C . ALA A 1 90 ? 2.821 -6.824 -8.869 1.00 94.81 90 ALA A C 1
ATOM 742 O O . ALA A 1 90 ? 2.706 -5.970 -9.743 1.00 94.81 90 ALA A O 1
ATOM 743 N N . ARG A 1 91 ? 2.483 -8.100 -9.100 1.00 95.62 91 ARG A N 1
ATOM 744 C CA . ARG A 1 91 ? 1.921 -8.561 -10.385 1.00 95.62 91 ARG A CA 1
ATOM 745 C C . ARG A 1 91 ? 0.406 -8.652 -10.396 1.00 95.62 91 ARG A C 1
ATOM 747 O O . ARG A 1 91 ? -0.194 -8.505 -11.458 1.00 95.62 91 ARG A O 1
ATOM 754 N N . ARG A 1 92 ? -0.198 -9.012 -9.264 1.00 95.69 92 ARG A N 1
ATOM 755 C CA . ARG A 1 92 ? -1.625 -9.358 -9.187 1.00 95.69 92 ARG A CA 1
ATOM 756 C C . ARG A 1 92 ? -2.421 -8.393 -8.325 1.00 95.69 92 ARG A C 1
ATOM 758 O O . ARG A 1 92 ? -3.601 -8.201 -8.611 1.00 95.69 92 ARG A O 1
ATOM 765 N N . LEU A 1 93 ? -1.779 -7.791 -7.327 1.00 96.38 93 LEU A N 1
ATOM 766 C CA . LEU A 1 93 ? -2.399 -7.001 -6.265 1.00 96.38 93 LEU A CA 1
ATOM 767 C C . LEU A 1 93 ? -1.776 -5.594 -6.174 1.00 96.38 93 LEU A C 1
ATOM 769 O O . LEU A 1 93 ? -1.621 -5.032 -5.094 1.00 96.38 93 LEU A O 1
ATOM 773 N N . ASP A 1 94 ? -1.415 -5.014 -7.320 1.00 95.44 94 ASP A N 1
ATOM 774 C CA . ASP A 1 94 ? -0.664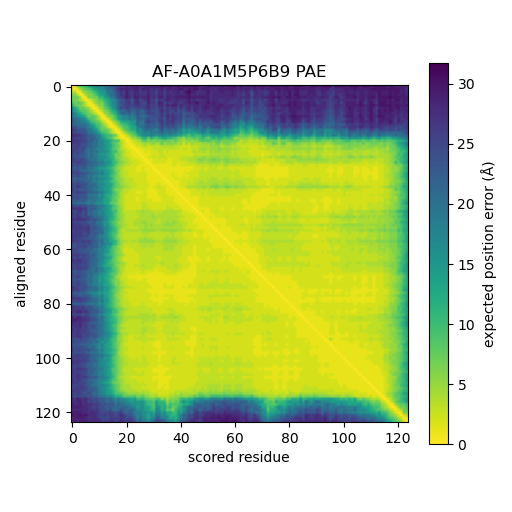 -3.757 -7.420 1.00 95.44 94 ASP A CA 1
ATOM 775 C C . ASP A 1 94 ? -1.543 -2.496 -7.349 1.00 95.44 94 ASP A C 1
ATOM 777 O O . ASP A 1 94 ? -1.068 -1.389 -7.611 1.00 95.44 94 ASP A O 1
ATOM 781 N N . THR A 1 95 ? -2.821 -2.638 -6.988 1.00 95.94 95 THR A N 1
ATOM 782 C CA . THR A 1 95 ? -3.763 -1.530 -6.782 1.00 95.94 95 THR A CA 1
ATOM 783 C C . THR A 1 95 ? -4.630 -1.767 -5.550 1.00 95.94 95 THR A C 1
ATOM 785 O O . THR A 1 95 ? -4.851 -2.906 -5.136 1.00 95.94 95 THR A O 1
ATOM 788 N N . LEU A 1 96 ? -5.169 -0.685 -4.978 1.00 96.69 96 LEU A N 1
ATOM 789 C CA . LEU A 1 96 ? -6.091 -0.767 -3.842 1.00 96.69 96 LEU A CA 1
ATOM 790 C C .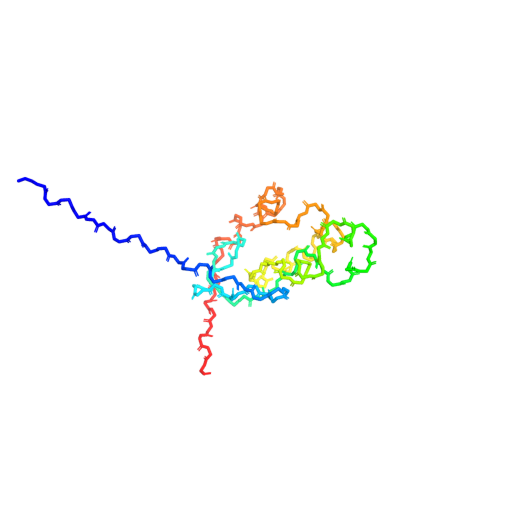 LEU A 1 96 ? -7.325 -1.623 -4.161 1.00 96.69 96 LEU A C 1
ATOM 792 O O . LEU A 1 96 ? -7.728 -2.441 -3.338 1.00 96.69 96 LEU A O 1
ATOM 796 N N . ASP A 1 97 ? -7.892 -1.472 -5.357 1.00 97.12 97 ASP A N 1
ATOM 797 C CA . ASP A 1 97 ? -9.078 -2.228 -5.769 1.00 97.12 97 ASP A CA 1
ATOM 798 C C . ASP A 1 97 ? -8.785 -3.725 -5.886 1.00 97.12 97 ASP A C 1
ATOM 800 O O . ASP A 1 97 ? -9.571 -4.543 -5.415 1.00 97.12 97 ASP A O 1
ATOM 804 N N . ARG A 1 98 ? -7.618 -4.096 -6.435 1.00 97.69 98 ARG A N 1
ATOM 805 C CA . ARG A 1 98 ? -7.183 -5.500 -6.511 1.00 97.69 98 ARG A CA 1
ATOM 806 C C . ARG A 1 98 ? -6.966 -6.095 -5.122 1.00 97.69 98 ARG A C 1
ATOM 808 O O . ARG A 1 98 ? -7.394 -7.216 -4.879 1.00 97.69 98 ARG A O 1
ATOM 815 N N . LEU A 1 99 ? -6.360 -5.338 -4.203 1.00 97.94 99 LEU A N 1
ATOM 816 C CA . LEU A 1 99 ? -6.214 -5.763 -2.808 1.00 97.94 99 LEU A CA 1
ATOM 817 C C . LEU A 1 99 ? -7.578 -5.972 -2.141 1.00 97.94 99 LEU A C 1
ATOM 819 O O . LEU A 1 99 ? -7.776 -6.971 -1.466 1.00 97.94 99 LEU A O 1
ATOM 823 N N . ARG A 1 100 ? -8.538 -5.063 -2.339 1.00 96.94 100 ARG A N 1
ATOM 824 C CA . ARG A 1 100 ? -9.887 -5.185 -1.759 1.00 96.94 100 ARG A CA 1
ATOM 825 C C . ARG A 1 100 ? -10.702 -6.330 -2.360 1.00 96.94 100 ARG A C 1
ATOM 827 O O . ARG A 1 100 ? -11.537 -6.891 -1.660 1.00 96.94 100 ARG A O 1
ATOM 834 N N . ALA A 1 101 ? -10.472 -6.662 -3.628 1.00 97.50 101 ALA A N 1
ATOM 835 C CA . ALA A 1 101 ? -11.153 -7.755 -4.316 1.00 97.50 101 ALA A CA 1
ATOM 836 C C . ALA A 1 101 ? -10.609 -9.147 -3.943 1.00 97.50 101 ALA A C 1
ATOM 838 O O . ALA A 1 101 ? -11.305 -10.140 -4.139 1.00 97.50 101 ALA A O 1
ATOM 839 N N . GLU A 1 102 ? -9.389 -9.236 -3.409 1.00 98.06 102 GLU A N 1
ATOM 840 C CA . GLU A 1 102 ? -8.773 -10.502 -3.010 1.00 98.06 102 GLU A CA 1
ATOM 841 C C . GLU A 1 102 ? -9.448 -11.069 -1.743 1.00 98.06 102 GLU A C 1
ATOM 843 O O . GLU A 1 102 ? -9.373 -10.439 -0.680 1.00 98.06 102 GLU A O 1
ATOM 848 N N . PRO A 1 103 ? -10.080 -12.260 -1.798 1.00 98.00 103 PRO A N 1
ATOM 849 C CA . PRO A 1 103 ? -10.916 -12.769 -0.709 1.00 98.00 103 PRO A CA 1
ATOM 850 C C . PRO A 1 103 ? -10.235 -12.830 0.663 1.00 98.00 103 PRO A C 1
ATOM 852 O O . PRO A 1 103 ? -10.854 -12.507 1.681 1.00 98.00 103 PRO A O 1
ATOM 855 N N . ALA A 1 104 ? -8.960 -13.224 0.720 1.00 97.50 104 ALA A N 1
ATOM 856 C CA . ALA A 1 104 ? -8.236 -13.286 1.988 1.00 97.50 104 ALA A CA 1
ATOM 857 C C . ALA A 1 104 ? -7.981 -11.887 2.579 1.00 97.50 104 ALA A C 1
ATOM 859 O O . ALA A 1 104 ? -8.113 -11.700 3.790 1.00 97.50 104 ALA A O 1
ATOM 860 N N . ILE A 1 105 ? -7.689 -10.892 1.734 1.00 98.00 105 ILE A N 1
ATOM 861 C CA . ILE A 1 105 ? -7.508 -9.500 2.165 1.00 98.00 105 ILE A CA 1
ATOM 862 C C . ILE A 1 105 ? -8.851 -8.888 2.574 1.00 98.00 105 ILE A C 1
ATOM 864 O O . ILE A 1 105 ? -8.924 -8.237 3.614 1.00 98.00 105 ILE A O 1
ATOM 868 N N . ALA A 1 106 ? -9.929 -9.139 1.827 1.00 98.00 106 ALA A N 1
ATOM 869 C CA . ALA A 1 106 ? -11.269 -8.655 2.159 1.00 98.00 106 ALA A CA 1
ATOM 870 C C . ALA A 1 106 ? -11.723 -9.126 3.554 1.00 98.00 106 ALA A C 1
ATOM 872 O O . ALA A 1 106 ? -12.155 -8.316 4.377 1.00 98.00 106 ALA A O 1
ATOM 873 N N . ARG A 1 107 ? -11.532 -10.417 3.864 1.00 98.00 107 ARG A N 1
ATOM 874 C CA . ARG A 1 107 ? -11.814 -10.978 5.198 1.00 98.00 107 ARG A CA 1
ATOM 875 C C . ARG A 1 107 ? -10.966 -10.330 6.290 1.00 98.00 107 ARG A C 1
ATOM 877 O O . ARG A 1 107 ? -11.469 -10.049 7.379 1.00 98.00 107 ARG A O 1
ATOM 884 N N . HIS A 1 108 ? -9.688 -10.073 6.008 1.00 97.50 108 HIS A N 1
ATOM 885 C CA . HIS A 1 108 ? -8.823 -9.359 6.942 1.00 97.50 108 HIS A CA 1
ATOM 886 C C . HIS A 1 108 ? -9.318 -7.932 7.192 1.00 97.50 108 HIS A C 1
ATOM 888 O O . HIS A 1 108 ? -9.384 -7.520 8.345 1.00 97.50 108 HIS A O 1
ATOM 894 N N . ILE A 1 109 ? -9.693 -7.188 6.146 1.00 97.19 109 ILE A N 1
ATOM 895 C CA . ILE A 1 109 ? -10.228 -5.822 6.253 1.00 97.19 109 ILE A CA 1
ATOM 896 C C . ILE A 1 109 ? -11.486 -5.803 7.122 1.00 97.19 109 ILE A C 1
ATOM 898 O O . ILE A 1 109 ? -11.584 -4.985 8.040 1.00 97.19 109 ILE A O 1
ATOM 902 N N . GLU A 1 110 ? -12.419 -6.723 6.875 1.00 97.12 110 GLU A N 1
ATOM 903 C CA . GLU A 1 110 ? -13.655 -6.845 7.648 1.00 97.12 110 GLU A CA 1
ATOM 904 C C . GLU A 1 110 ? -13.359 -7.040 9.141 1.00 97.12 110 GLU A C 1
ATOM 906 O O . GLU A 1 110 ? -13.878 -6.308 9.984 1.00 97.12 110 GLU A O 1
ATOM 911 N N . TRP A 1 111 ? -12.468 -7.973 9.480 1.00 96.62 111 TRP A N 1
ATOM 912 C CA . TRP A 1 111 ? -12.051 -8.191 10.862 1.00 96.62 111 TRP A CA 1
ATOM 913 C C . TRP A 1 111 ? -11.290 -6.988 11.445 1.00 96.62 111 TRP A C 1
ATOM 915 O O . TRP A 1 111 ? -11.565 -6.569 12.574 1.00 96.62 111 TRP A O 1
ATOM 925 N N . ALA A 1 112 ? -10.353 -6.416 10.685 1.00 94.94 112 ALA A N 1
ATOM 926 C CA . ALA A 1 112 ? -9.465 -5.340 11.117 1.00 94.94 112 ALA A CA 1
ATOM 927 C C . ALA A 1 112 ? -10.230 -4.045 11.409 1.00 94.94 112 ALA A C 1
ATOM 929 O O . ALA A 1 112 ? -9.894 -3.355 12.371 1.00 94.94 112 ALA A O 1
ATOM 930 N N . SER A 1 113 ? -11.271 -3.749 10.624 1.00 93.94 113 SER A N 1
ATOM 931 C CA . SER A 1 113 ? -12.144 -2.581 10.811 1.00 93.94 113 SER A CA 1
ATOM 932 C C . SER A 1 113 ? -12.937 -2.608 12.124 1.00 93.94 113 SER A C 1
ATOM 934 O O . SER A 1 113 ? -13.371 -1.573 12.617 1.00 93.94 113 SER A O 1
ATOM 936 N N . ARG A 1 114 ? -13.094 -3.786 12.738 1.00 92.50 114 ARG A N 1
ATOM 937 C CA . ARG A 1 114 ? -13.792 -3.954 14.024 1.00 92.50 114 ARG A CA 1
ATOM 938 C C . ARG A 1 114 ? -12.848 -3.905 15.224 1.00 92.50 114 ARG A C 1
ATOM 940 O O . ARG A 1 114 ? -13.308 -3.898 16.365 1.00 92.50 114 ARG A O 1
ATOM 947 N N . GLN A 1 115 ? -11.536 -3.897 14.991 1.00 87.12 115 GLN A N 1
ATOM 948 C CA . GLN A 1 115 ? -10.561 -3.878 16.074 1.00 87.12 115 GLN A CA 1
ATOM 949 C C . GLN A 1 115 ? -10.465 -2.472 16.661 1.00 87.12 115 GLN A C 1
ATOM 951 O O . GLN A 1 115 ? -10.168 -1.511 15.951 1.00 87.12 115 GLN A O 1
ATOM 956 N N . ARG A 1 116 ? -10.647 -2.356 17.980 1.00 77.38 116 ARG A N 1
ATOM 957 C CA . ARG A 1 116 ? -10.298 -1.124 18.694 1.00 77.38 116 ARG A CA 1
ATOM 958 C C . ARG A 1 116 ? -8.781 -1.015 18.718 1.00 77.38 116 ARG A C 1
ATOM 960 O O . ARG A 1 116 ? -8.110 -1.808 19.374 1.00 77.38 116 ARG A O 1
ATOM 967 N N . ARG A 1 117 ? -8.243 -0.047 17.988 1.00 76.06 117 ARG A N 1
ATOM 968 C CA . ARG A 1 117 ? -6.820 0.291 18.018 1.00 76.06 117 ARG A CA 1
ATOM 969 C C . ARG A 1 117 ? -6.683 1.682 18.616 1.00 76.06 117 ARG A C 1
ATOM 971 O O . ARG A 1 117 ? -7.512 2.548 18.353 1.00 76.06 117 ARG A O 1
ATOM 978 N N . LEU A 1 118 ? -5.685 1.861 19.478 1.00 62.09 118 LEU A N 1
ATOM 979 C CA . LEU A 1 118 ? -5.409 3.170 20.055 1.00 62.09 118 LEU A CA 1
ATOM 980 C C . LEU A 1 118 ? -4.979 4.119 18.925 1.00 62.09 118 LEU A C 1
ATOM 982 O O . LEU A 1 118 ? -4.204 3.696 18.057 1.00 62.09 118 LEU A O 1
ATOM 986 N N . PRO A 1 119 ? -5.486 5.362 18.901 1.00 59.62 119 PRO A N 1
ATOM 987 C CA . PRO A 1 119 ? -5.094 6.331 17.889 1.00 59.62 119 PRO A CA 1
ATOM 988 C C . PRO A 1 119 ? -3.584 6.575 17.945 1.00 59.62 119 PRO A C 1
ATOM 990 O O . PRO A 1 119 ? -2.952 6.441 18.998 1.00 59.62 119 PRO A O 1
ATOM 993 N N . ALA A 1 120 ? -3.001 6.931 16.796 1.00 57.50 120 ALA A N 1
ATOM 994 C CA . ALA A 1 120 ? -1.628 7.412 16.765 1.00 57.50 120 ALA A CA 1
ATOM 995 C C . ALA A 1 120 ? -1.526 8.602 17.716 1.00 57.50 120 ALA A C 1
ATOM 997 O O . ALA A 1 120 ? -2.269 9.572 17.590 1.00 57.50 120 ALA A O 1
ATOM 998 N N . GLN A 1 121 ? -0.629 8.511 18.687 1.00 53.78 121 GLN A N 1
ATOM 999 C CA . GLN A 1 121 ? -0.357 9.622 19.583 1.00 53.78 121 GLN A CA 1
ATOM 1000 C C . GLN A 1 121 ? 0.219 10.738 18.709 1.00 53.78 121 GLN A C 1
ATOM 1002 O O . GLN A 1 121 ? 1.219 10.505 18.024 1.00 53.78 121 GLN A O 1
ATOM 1007 N N . ALA A 1 122 ? -0.437 11.900 18.671 1.00 47.97 122 ALA A N 1
ATOM 1008 C CA . ALA A 1 122 ? 0.098 13.079 18.005 1.00 47.97 122 ALA A CA 1
ATOM 1009 C C . ALA A 1 122 ? 1.415 13.432 18.709 1.00 47.97 122 ALA A C 1
ATOM 1011 O O . ALA A 1 122 ? 1.414 13.907 19.843 1.00 47.97 122 ALA A O 1
ATOM 1012 N N . GLY A 1 123 ? 2.534 13.061 18.088 1.00 46.50 123 GLY A N 1
ATOM 1013 C CA . GLY A 1 123 ? 3.864 13.354 18.601 1.00 46.50 123 GLY A CA 1
ATOM 1014 C C . GLY A 1 123 ? 4.098 14.861 18.601 1.00 46.50 123 GLY A C 1
ATOM 1015 O O . GLY A 1 123 ? 3.796 15.517 17.604 1.00 46.50 123 GLY A O 1
ATOM 1016 N N . ALA A 1 124 ? 4.581 15.344 19.746 1.00 33.66 124 ALA A N 1
ATOM 1017 C CA . ALA A 1 124 ? 5.011 16.705 20.054 1.00 33.66 124 ALA A CA 1
ATOM 1018 C C . ALA A 1 124 ? 6.073 17.269 19.097 1.00 33.66 124 ALA A C 1
ATOM 1020 O O . ALA A 1 124 ? 6.830 16.464 18.505 1.00 33.66 124 ALA A O 1
#

Foldseek 3Di:
DDPPDDDDPPPPPPDPDPQQDADDQDPQCAWLQQRDAAQWDKAQLQDPVCCPPPVDVVPDDNSCSRHQTTTHDPQLRVVPVVPDDNVCSNPQVSDSVSQCPPVVSVVVSVVVNPDDDDHYDPDD

pLDDT: mean 85.19, std 18.59, range [33.66, 98.06]

Secondary structure (DSSP, 8-state):
----------------PPTTPPPPPPTT-B-TTT--BS-EEEEESS-GGGTTSHHHHTTS-HHHHHH-EEEEEHHHHHHHHHHS-HHHHHHH--SHHHHHHSHHHHHHHHHHHTS--PPPP---

Radius of gyration: 17.49 Å; Cα contacts (8 Å, |Δi|>4): 147; chains: 1; bounding box: 56×43×40 Å

Mean predicted aligned error: 8.92 Å